Protein AF-A0A7J4D1G5-F1 (afdb_monomer_lite)

pLDDT: mean 79.84, std 13.79, range [47.84, 92.81]

Foldseek 3Di:
DVVVVCVLVPPPCQLVVVVVVCVVVVWDWDDDNQGIFTDHPVDDPPDHGQEGEHEAEPPDDDDCVVVVVVVVVVDNHYYHYHYDD

Secondary structure (DSSP, 8-state):
-HHHHHHHT-SSSHHHHHHHHHHHTT-EEEEETTEEEEE-TTS-TTS--SEEEEEEETTS----HHHHHHHHT--SSEEEEEEE-

Structure (mmCIF, N/CA/C/O backbone):
data_AF-A0A7J4D1G5-F1
#
_entry.id   AF-A0A7J4D1G5-F1
#
loop_
_atom_site.group_PDB
_atom_site.id
_atom_site.type_symbol
_atom_site.label_atom_id
_atom_site.label_alt_id
_atom_site.label_comp_id
_atom_site.label_asym_id
_atom_site.label_entity_id
_atom_site.label_seq_id
_atom_site.pdbx_PDB_ins_code
_atom_site.Cartn_x
_atom_site.Cartn_y
_atom_site.Cartn_z
_atom_site.occupancy
_atom_site.B_iso_or_equiv
_atom_site.auth_seq_id
_atom_site.auth_comp_id
_atom_site.auth_asym_id
_atom_site.auth_atom_id
_atom_site.pdbx_PDB_model_num
ATOM 1 N N . MET A 1 1 ? 10.534 17.775 6.523 1.00 47.84 1 MET A N 1
ATOM 2 C CA . MET A 1 1 ? 10.078 17.086 5.292 1.00 47.84 1 MET A CA 1
ATOM 3 C C . MET A 1 1 ? 9.107 15.960 5.641 1.00 47.84 1 MET A C 1
ATOM 5 O O . MET A 1 1 ? 8.065 15.908 5.012 1.00 47.84 1 MET A O 1
ATOM 9 N N . GLU A 1 2 ? 9.370 15.174 6.695 1.00 49.28 2 GLU A N 1
ATOM 10 C CA . GLU A 1 2 ? 8.467 14.119 7.212 1.00 49.28 2 GLU A CA 1
ATOM 11 C C . GLU A 1 2 ? 7.051 14.597 7.573 1.00 49.28 2 GLU A C 1
ATOM 13 O O . GLU A 1 2 ? 6.073 13.930 7.257 1.00 49.28 2 GLU A O 1
ATOM 18 N N . SER A 1 3 ? 6.908 15.779 8.175 1.00 51.84 3 SER A N 1
ATOM 19 C CA . SER A 1 3 ? 5.614 16.291 8.651 1.00 51.84 3 SER A CA 1
ATOM 20 C C . SER A 1 3 ? 4.570 16.485 7.540 1.00 51.84 3 SER A C 1
ATOM 22 O O . SER A 1 3 ? 3.392 16.229 7.761 1.00 51.84 3 SER A O 1
ATOM 24 N N . LYS A 1 4 ? 4.998 16.848 6.321 1.00 53.94 4 LYS A N 1
ATOM 25 C CA . LYS A 1 4 ? 4.098 17.013 5.164 1.00 53.94 4 LYS A CA 1
ATOM 26 C C . LYS A 1 4 ? 3.636 15.682 4.565 1.00 53.94 4 LYS A C 1
ATOM 28 O O . LYS A 1 4 ? 2.551 15.618 3.997 1.00 53.94 4 LYS A O 1
ATOM 33 N N . GLU A 1 5 ? 4.452 14.632 4.670 1.00 54.41 5 GLU A N 1
ATOM 34 C CA . GLU A 1 5 ? 4.072 13.285 4.225 1.00 54.41 5 GLU A CA 1
ATOM 35 C C . GLU A 1 5 ? 3.061 12.656 5.192 1.00 54.41 5 GLU A C 1
ATOM 37 O O . GLU A 1 5 ? 2.116 12.008 4.752 1.00 54.41 5 GLU A O 1
ATOM 42 N N . ILE A 1 6 ? 3.224 12.910 6.495 1.00 55.78 6 ILE A N 1
ATOM 43 C CA . ILE A 1 6 ? 2.330 12.437 7.562 1.00 55.78 6 ILE A CA 1
ATOM 44 C C . ILE A 1 6 ? 0.939 13.079 7.451 1.00 55.78 6 ILE A C 1
ATOM 46 O O . ILE A 1 6 ? -0.066 12.379 7.549 1.00 55.78 6 ILE A O 1
ATOM 50 N N . GLU A 1 7 ? 0.859 14.388 7.195 1.00 54.62 7 GLU A N 1
ATOM 51 C CA . GLU A 1 7 ? -0.422 15.099 7.056 1.00 54.62 7 GLU A CA 1
ATOM 52 C C . GLU A 1 7 ? -1.225 14.638 5.832 1.00 54.62 7 GLU A C 1
ATOM 54 O O . GLU A 1 7 ? -2.415 14.346 5.968 1.00 54.62 7 GLU A O 1
ATOM 59 N N . LYS A 1 8 ? -0.571 14.470 4.668 1.00 52.81 8 LYS A N 1
ATOM 60 C CA . LYS A 1 8 ? -1.203 13.984 3.419 1.00 52.81 8 LYS A CA 1
ATOM 61 C C . LYS A 1 8 ? -1.774 12.563 3.547 1.00 52.81 8 LYS A C 1
ATOM 63 O O . LYS A 1 8 ? -2.572 12.127 2.727 1.00 52.81 8 LYS A O 1
ATOM 68 N N . PHE A 1 9 ? -1.358 11.846 4.582 1.00 55.00 9 PHE A N 1
ATOM 69 C CA . PHE A 1 9 ? -1.729 10.471 4.875 1.00 55.00 9 PHE A CA 1
ATOM 70 C C . PHE A 1 9 ? -2.746 10.335 6.018 1.00 55.00 9 PHE A C 1
ATOM 72 O O . PHE A 1 9 ? -3.251 9.242 6.277 1.00 55.00 9 PHE A O 1
ATOM 79 N N . SER A 1 10 ? -3.038 11.436 6.715 1.00 51.88 10 SER A N 1
ATOM 80 C CA . SER A 1 10 ? -3.806 11.439 7.963 1.00 51.88 10 SER A CA 1
ATOM 81 C C . SER A 1 10 ? -5.327 11.444 7.795 1.00 51.88 10 SER A C 1
ATOM 83 O O . SER A 1 10 ? -6.048 11.412 8.793 1.00 51.88 10 SER A O 1
ATOM 85 N N . GLU A 1 11 ? -5.865 11.403 6.577 1.00 49.50 11 GLU A N 1
ATOM 86 C CA . GLU A 1 11 ? -7.316 11.320 6.406 1.00 49.50 11 GLU A CA 1
ATOM 87 C C . GLU A 1 11 ? -7.790 9.865 6.588 1.00 49.50 11 GLU A C 1
ATOM 89 O O . GLU A 1 11 ? -7.945 9.089 5.651 1.00 49.50 11 GLU A O 1
ATOM 94 N N . LYS A 1 12 ? -7.999 9.510 7.868 1.00 57.34 12 LYS A N 1
ATOM 95 C CA . LYS A 1 12 ? -8.569 8.254 8.399 1.00 57.34 12 LYS A CA 1
ATOM 96 C C . LYS A 1 12 ? -7.704 6.988 8.231 1.00 57.34 12 LYS A C 1
ATOM 98 O O . LYS A 1 12 ? -8.175 5.962 7.760 1.00 57.34 12 LYS A O 1
ATOM 103 N N . ASN A 1 13 ? -6.462 7.066 8.724 1.00 72.12 13 ASN A N 1
ATOM 104 C CA . ASN A 1 13 ? -5.588 6.034 9.339 1.00 72.12 13 ASN A CA 1
ATOM 105 C C . ASN A 1 13 ? -5.344 4.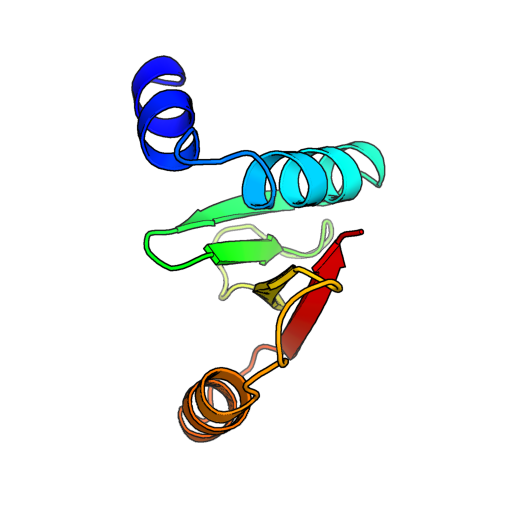643 8.695 1.00 72.12 13 ASN A C 1
ATOM 107 O O . ASN A 1 13 ? -4.396 3.980 9.115 1.00 72.12 13 ASN A O 1
ATOM 111 N N . LEU A 1 14 ? -6.091 4.173 7.694 1.00 81.31 14 LEU A N 1
ATOM 112 C CA . LEU A 1 14 ? -5.913 2.814 7.144 1.00 81.31 14 LEU A CA 1
ATOM 113 C C . LEU A 1 14 ? -4.584 2.660 6.413 1.00 81.31 14 LEU A C 1
ATOM 115 O O . LEU A 1 14 ? -3.860 1.683 6.600 1.00 81.31 14 LEU A O 1
ATOM 119 N N . SER A 1 15 ? -4.221 3.664 5.621 1.00 84.81 15 SER A N 1
ATOM 120 C CA . SER A 1 15 ? -2.945 3.657 4.925 1.00 84.81 15 SER A CA 1
ATOM 121 C C . SER A 1 15 ? -1.779 3.634 5.909 1.00 84.81 15 SER A C 1
ATOM 123 O O . SER A 1 15 ? -0.796 2.938 5.660 1.00 84.81 15 SER A O 1
ATOM 125 N N . TYR A 1 16 ? -1.910 4.308 7.059 1.00 86.25 16 TYR A N 1
ATOM 126 C CA . TYR A 1 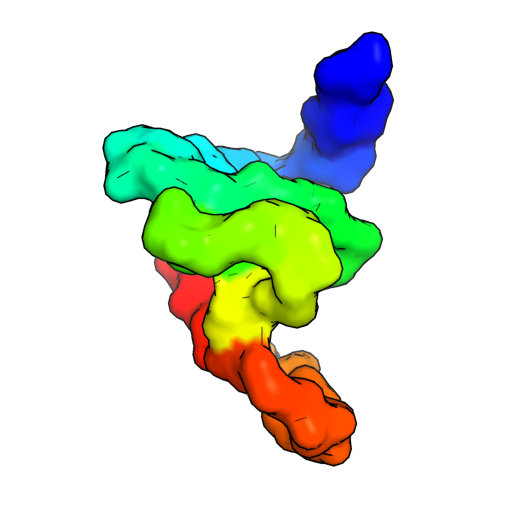16 ? -0.896 4.298 8.114 1.00 86.25 16 TYR A CA 1
ATOM 127 C C . TYR A 1 16 ? -0.734 2.954 8.789 1.00 86.25 16 TYR A C 1
ATOM 129 O O . TYR A 1 16 ? 0.402 2.513 8.963 1.00 86.25 16 TYR A O 1
ATOM 137 N N . VAL A 1 17 ? -1.837 2.268 9.072 1.00 89.25 17 VAL A N 1
ATOM 138 C CA . VAL A 1 17 ? -1.803 0.891 9.573 1.00 89.25 17 VAL A CA 1
ATOM 139 C C . VAL A 1 17 ? -1.023 -0.010 8.613 1.00 89.25 17 VAL A C 1
ATOM 141 O O . VAL A 1 17 ? -0.080 -0.681 9.029 1.00 89.25 17 VAL A O 1
ATOM 144 N N . VAL A 1 18 ? -1.332 0.048 7.315 1.00 91.44 18 VAL A N 1
ATOM 145 C CA . VAL A 1 18 ? -0.663 -0.782 6.299 1.00 91.44 18 VAL A CA 1
ATOM 146 C C . VAL A 1 18 ? 0.804 -0.392 6.116 1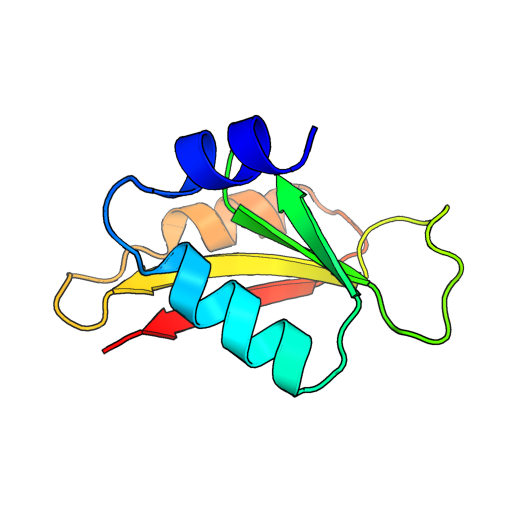.00 91.44 18 VAL A C 1
ATOM 148 O O . VAL A 1 18 ? 1.674 -1.255 6.041 1.00 91.44 18 VAL A O 1
ATOM 151 N N . TYR A 1 19 ? 1.118 0.903 6.072 1.00 90.81 19 TYR A N 1
ATOM 152 C CA . TYR A 1 19 ? 2.501 1.372 5.977 1.00 90.81 19 TYR A CA 1
ATOM 153 C C . TYR A 1 19 ? 3.338 0.903 7.165 1.00 90.81 19 TYR A C 1
ATOM 155 O O . TYR A 1 19 ? 4.455 0.421 6.969 1.00 90.81 19 TYR A O 1
ATOM 163 N N . LYS A 1 20 ? 2.797 1.029 8.381 1.00 90.56 20 LYS A N 1
ATOM 164 C CA . LYS A 1 20 ? 3.459 0.604 9.610 1.00 90.56 20 LYS A CA 1
ATOM 165 C C . LYS A 1 20 ? 3.705 -0.906 9.604 1.00 90.56 20 LYS A C 1
ATOM 167 O O . LYS A 1 20 ? 4.853 -1.297 9.780 1.00 90.56 20 LYS A O 1
ATOM 172 N N . ASP A 1 21 ? 2.696 -1.724 9.295 1.00 92.81 21 ASP A N 1
ATOM 173 C CA . ASP A 1 21 ? 2.841 -3.188 9.189 1.00 92.81 21 ASP A CA 1
ATOM 174 C C . ASP A 1 21 ? 3.931 -3.579 8.173 1.00 92.81 21 ASP A C 1
ATOM 176 O O . ASP A 1 21 ? 4.848 -4.343 8.483 1.00 92.81 21 ASP A O 1
ATOM 180 N N . LEU A 1 22 ? 3.912 -2.989 6.975 1.00 91.69 22 LEU A N 1
ATOM 181 C CA . LEU A 1 22 ? 4.912 -3.277 5.943 1.00 91.69 22 LEU A CA 1
ATOM 182 C C . LEU A 1 22 ? 6.328 -2.842 6.364 1.00 91.69 22 LEU A C 1
ATOM 184 O O . LEU A 1 22 ? 7.305 -3.534 6.059 1.00 91.69 22 LEU A O 1
ATOM 188 N N . LYS A 1 23 ? 6.463 -1.717 7.076 1.00 89.88 23 LYS A N 1
ATOM 189 C CA . LYS A 1 23 ? 7.745 -1.245 7.625 1.00 89.88 23 LYS A CA 1
ATOM 190 C C . LYS A 1 23 ? 8.252 -2.130 8.758 1.00 89.88 23 LYS A C 1
ATOM 192 O O . LYS A 1 23 ? 9.447 -2.413 8.787 1.00 89.88 23 LYS A O 1
ATOM 197 N N . GLU A 1 24 ? 7.377 -2.603 9.640 1.00 92.19 24 GLU A N 1
ATOM 198 C CA . GLU A 1 24 ? 7.709 -3.530 10.732 1.00 92.19 24 GLU A CA 1
ATOM 199 C C . GLU A 1 24 ? 8.132 -4.907 10.200 1.00 92.19 24 GLU A C 1
ATOM 201 O O . GLU A 1 24 ? 9.083 -5.501 10.707 1.00 92.19 24 GLU A O 1
ATOM 206 N N . ARG A 1 25 ? 7.550 -5.358 9.081 1.00 89.50 25 ARG A N 1
ATOM 207 C CA . ARG A 1 25 ? 8.043 -6.510 8.290 1.00 89.50 25 ARG A CA 1
ATOM 208 C C . ARG A 1 25 ? 9.365 -6.233 7.577 1.00 89.50 25 ARG A C 1
ATOM 210 O O . ARG A 1 25 ? 9.945 -7.117 6.944 1.00 89.50 25 ARG A O 1
ATOM 217 N N . GLY A 1 26 ? 9.849 -4.999 7.659 1.00 86.56 26 GLY A N 1
ATOM 218 C CA . GLY A 1 26 ? 11.143 -4.591 7.161 1.00 86.56 26 GLY A CA 1
ATOM 219 C C . GLY A 1 26 ? 11.163 -4.136 5.704 1.00 86.56 26 GLY A C 1
ATOM 220 O O . GLY A 1 26 ? 12.243 -3.909 5.158 1.00 86.56 26 GLY A O 1
ATOM 221 N N . LEU A 1 27 ? 10.019 -4.003 5.047 1.00 87.31 27 LEU A N 1
ATOM 222 C CA . LEU A 1 27 ? 9.962 -3.702 3.621 1.00 87.31 27 LEU A CA 1
ATOM 223 C C . LEU A 1 27 ? 10.297 -2.230 3.339 1.00 87.31 27 LEU A C 1
ATOM 225 O O . LEU A 1 27 ? 10.106 -1.337 4.171 1.00 87.31 27 LEU A O 1
ATOM 229 N N . VAL A 1 28 ? 10.792 -1.954 2.130 1.00 89.56 28 VAL A N 1
ATOM 230 C CA . VAL A 1 28 ? 11.009 -0.577 1.679 1.00 89.56 28 VAL A CA 1
ATOM 231 C C . VAL A 1 28 ? 9.705 -0.067 1.075 1.00 89.56 28 VAL A C 1
ATOM 233 O O . VAL A 1 28 ? 9.354 -0.392 -0.054 1.00 89.56 28 VAL A O 1
ATOM 236 N N . VAL A 1 29 ? 8.979 0.731 1.853 1.00 89.00 29 VAL A N 1
ATOM 237 C CA . VAL A 1 29 ? 7.693 1.323 1.457 1.00 89.00 29 VAL A CA 1
ATOM 238 C C . VAL A 1 29 ? 7.872 2.805 1.141 1.00 89.00 29 VAL A C 1
ATOM 240 O O . VAL A 1 29 ? 8.509 3.518 1.927 1.00 89.00 29 VAL A O 1
ATOM 243 N N . LYS A 1 30 ? 7.298 3.268 0.025 1.00 87.50 30 LYS A N 1
ATOM 244 C CA . LYS A 1 30 ? 7.153 4.692 -0.318 1.00 87.50 30 LYS A CA 1
ATOM 245 C C . LYS A 1 30 ? 5.682 5.065 -0.460 1.00 87.50 30 LYS A C 1
ATOM 247 O O . LYS A 1 30 ? 4.913 4.316 -1.057 1.00 87.50 30 LYS A O 1
ATOM 252 N N . VAL A 1 31 ? 5.322 6.239 0.044 1.00 83.69 31 VAL A N 1
ATOM 253 C CA . VAL A 1 31 ? 3.982 6.815 -0.115 1.00 83.69 31 VAL A CA 1
ATOM 254 C C . VAL A 1 31 ? 3.873 7.461 -1.496 1.00 83.69 31 VAL A C 1
ATOM 256 O O . VAL A 1 31 ? 4.820 8.094 -1.967 1.00 83.69 31 VAL A O 1
ATOM 259 N N . VAL A 1 32 ? 2.735 7.279 -2.162 1.00 79.12 32 VAL A N 1
ATOM 260 C CA . VAL A 1 32 ? 2.387 7.956 -3.420 1.00 79.12 32 VAL A CA 1
ATOM 261 C C . VAL A 1 32 ? 0.954 8.472 -3.353 1.00 79.12 32 VAL A C 1
ATOM 263 O O . VAL A 1 32 ? 0.204 8.089 -2.462 1.00 79.12 32 VAL A O 1
ATOM 266 N N . ASP A 1 33 ? 0.563 9.319 -4.306 1.00 69.75 33 ASP A N 1
ATOM 267 C CA . ASP A 1 33 ? -0.721 10.038 -4.267 1.00 69.75 33 ASP A CA 1
ATOM 268 C C . ASP A 1 33 ? -1.967 9.140 -4.154 1.00 69.75 33 ASP A C 1
ATOM 270 O O . ASP A 1 33 ? -2.988 9.595 -3.656 1.00 69.75 33 ASP A O 1
ATOM 274 N N . TYR A 1 34 ? -1.886 7.878 -4.582 1.00 68.62 34 TYR A N 1
ATOM 275 C CA . TYR A 1 34 ? -3.017 6.943 -4.627 1.00 68.62 34 TYR A CA 1
ATOM 276 C C . TYR A 1 34 ? -2.805 5.649 -3.819 1.00 68.62 34 TYR A C 1
ATOM 278 O O . TYR A 1 34 ? -3.570 4.702 -3.974 1.00 68.62 34 TYR A O 1
ATOM 286 N N . GLY A 1 35 ? -1.765 5.558 -2.979 1.00 77.81 35 GLY A N 1
ATOM 287 C CA . GLY A 1 35 ? -1.498 4.342 -2.199 1.00 77.81 35 GLY A CA 1
ATOM 288 C C . GLY A 1 35 ? -0.048 4.202 -1.742 1.00 77.81 35 GLY A C 1
ATOM 289 O O . GLY A 1 35 ? 0.642 5.191 -1.483 1.00 77.81 35 GLY A O 1
ATOM 290 N N . LEU A 1 36 ? 0.438 2.960 -1.652 1.00 88.44 36 LEU A N 1
ATOM 291 C CA . LEU A 1 36 ? 1.821 2.666 -1.260 1.00 88.44 36 LEU A CA 1
ATOM 292 C C . LEU A 1 36 ? 2.551 1.897 -2.360 1.00 88.44 36 LEU A C 1
ATOM 294 O O . LEU A 1 36 ? 1.983 1.039 -3.027 1.00 88.44 36 LEU A O 1
ATOM 298 N N . ARG A 1 37 ? 3.841 2.174 -2.529 1.00 89.38 37 ARG A N 1
ATOM 299 C CA . ARG A 1 37 ? 4.743 1.396 -3.383 1.00 89.38 37 ARG A CA 1
ATOM 300 C C . ARG A 1 37 ? 5.687 0.575 -2.533 1.00 89.38 37 ARG A C 1
ATOM 302 O O . ARG A 1 37 ? 6.320 1.110 -1.621 1.00 89.38 37 ARG A O 1
ATOM 309 N N . LEU A 1 38 ? 5.813 -0.696 -2.885 1.00 89.38 38 LEU A N 1
ATOM 310 C CA . LEU A 1 38 ? 6.747 -1.622 -2.270 1.00 89.38 38 LEU A CA 1
ATOM 311 C C . LEU A 1 38 ? 7.995 -1.772 -3.136 1.00 89.38 38 LEU A C 1
ATOM 313 O O . LEU A 1 38 ? 7.903 -1.824 -4.363 1.00 89.38 38 LEU A O 1
ATOM 317 N N . TYR A 1 39 ? 9.149 -1.863 -2.490 1.00 85.69 39 TYR A N 1
ATOM 318 C CA . TYR A 1 39 ? 10.420 -2.186 -3.118 1.00 85.69 39 TYR A CA 1
ATOM 319 C C . TYR A 1 39 ? 11.061 -3.346 -2.359 1.00 85.69 39 TYR A C 1
ATOM 321 O O . TYR A 1 39 ? 11.142 -3.334 -1.125 1.00 85.69 39 TYR A O 1
ATOM 329 N N . ASP A 1 40 ? 11.524 -4.347 -3.101 1.00 73.56 40 ASP A N 1
ATOM 330 C CA . ASP A 1 40 ? 12.208 -5.495 -2.516 1.00 73.56 40 ASP A CA 1
ATOM 331 C C . ASP A 1 40 ? 13.602 -5.065 -2.041 1.00 73.56 40 ASP A C 1
ATOM 333 O O . ASP A 1 40 ? 14.323 -4.363 -2.747 1.00 73.56 40 ASP A O 1
ATOM 337 N N . ARG A 1 41 ? 14.006 -5.505 -0.841 1.00 65.69 41 ARG A N 1
ATOM 338 C CA . ARG A 1 41 ? 15.274 -5.102 -0.194 1.00 65.69 41 ARG A CA 1
ATOM 339 C C . ARG A 1 41 ? 16.527 -5.349 -1.043 1.00 65.69 41 ARG A C 1
ATOM 341 O O . ARG A 1 41 ? 17.537 -4.692 -0.824 1.00 65.69 41 ARG A O 1
ATOM 348 N N . GLN A 1 42 ? 16.473 -6.315 -1.958 1.00 62.06 42 GLN A N 1
ATOM 349 C CA . GLN A 1 42 ? 17.611 -6.715 -2.790 1.00 62.06 42 GLN A CA 1
ATOM 350 C C . GLN A 1 42 ? 17.739 -5.890 -4.076 1.00 62.06 42 GLN A C 1
ATOM 352 O O . GLN A 1 42 ? 18.777 -5.939 -4.731 1.00 62.06 42 GLN A O 1
ATOM 357 N N . ILE A 1 43 ? 16.709 -5.124 -4.443 1.00 56.78 43 ILE A N 1
ATOM 358 C CA . ILE A 1 43 ? 16.693 -4.352 -5.681 1.00 56.78 43 ILE A CA 1
ATOM 359 C C . ILE A 1 43 ? 16.981 -2.895 -5.331 1.00 56.78 43 ILE A C 1
ATOM 361 O O . ILE A 1 43 ? 16.335 -2.288 -4.478 1.00 56.78 43 ILE A O 1
ATOM 365 N N . SER A 1 44 ? 17.980 -2.324 -6.003 1.00 56.50 44 SER A N 1
ATOM 366 C CA . SER A 1 44 ? 18.255 -0.889 -5.979 1.00 56.50 44 SER A CA 1
ATOM 367 C C . SER A 1 44 ? 16.955 -0.086 -6.120 1.00 56.50 44 SER A C 1
ATOM 369 O O . SER A 1 44 ? 16.199 -0.270 -7.073 1.00 56.50 44 SER A O 1
ATOM 371 N N . VAL A 1 45 ? 16.726 0.874 -5.216 1.00 61.28 45 VAL A N 1
ATOM 372 C CA . VAL A 1 45 ? 15.545 1.769 -5.206 1.00 61.28 45 VAL A CA 1
ATOM 373 C C . VAL A 1 45 ? 15.434 2.668 -6.453 1.00 61.28 45 VAL A C 1
ATOM 375 O O . VAL A 1 45 ? 14.531 3.501 -6.531 1.00 61.28 45 VAL A O 1
ATOM 378 N N . LYS A 1 46 ? 16.368 2.535 -7.408 1.00 65.19 46 LYS A N 1
ATOM 379 C CA . LYS A 1 46 ? 16.376 3.204 -8.717 1.00 65.19 46 LYS A CA 1
ATOM 380 C C . LYS A 1 46 ? 15.513 2.493 -9.776 1.00 65.19 46 LYS A C 1
ATOM 382 O O . LYS A 1 46 ? 15.348 3.049 -10.855 1.00 65.19 46 LYS A O 1
ATOM 387 N N . GLY A 1 47 ? 14.988 1.297 -9.493 1.00 65.50 47 GLY A N 1
ATOM 388 C CA . GLY A 1 47 ? 14.088 0.550 -10.384 1.00 65.50 47 GLY A CA 1
ATOM 389 C C . GLY A 1 47 ? 12.591 0.836 -10.166 1.00 65.50 47 GLY A C 1
ATOM 390 O O . GLY A 1 47 ? 12.222 1.571 -9.241 1.00 65.50 47 GLY A O 1
ATOM 391 N N . PRO A 1 48 ? 11.707 0.256 -11.004 1.00 71.06 48 PRO A N 1
ATOM 392 C CA . PRO A 1 48 ? 10.265 0.281 -10.767 1.00 71.06 48 PRO A CA 1
ATOM 393 C C . PRO A 1 48 ? 9.918 -0.400 -9.432 1.00 71.06 48 PRO A C 1
ATOM 395 O O . PRO A 1 48 ? 10.651 -1.253 -8.937 1.00 71.06 48 PRO A O 1
ATOM 398 N N . ALA A 1 49 ? 8.804 0.010 -8.820 1.00 83.06 49 ALA A N 1
ATOM 399 C CA . ALA A 1 49 ? 8.321 -0.617 -7.589 1.00 83.06 49 ALA A CA 1
ATOM 400 C C . ALA A 1 49 ? 7.985 -2.096 -7.835 1.00 83.06 49 ALA A C 1
ATOM 402 O O . ALA A 1 49 ? 7.378 -2.410 -8.855 1.00 83.06 49 ALA A O 1
ATOM 403 N N . SER A 1 50 ? 8.317 -2.982 -6.891 1.00 87.31 50 SER A N 1
ATOM 404 C CA . SER A 1 50 ? 7.996 -4.414 -6.984 1.00 87.31 50 SER A CA 1
ATOM 405 C C . SER A 1 50 ? 6.502 -4.687 -6.786 1.00 87.31 50 SER A C 1
ATOM 407 O O . SER A 1 50 ? 5.980 -5.696 -7.273 1.00 87.31 50 SER A O 1
ATOM 409 N N . ALA A 1 51 ? 5.797 -3.783 -6.098 1.00 90.19 51 ALA A N 1
ATOM 410 C CA . ALA A 1 51 ? 4.344 -3.798 -6.016 1.00 90.19 51 ALA A CA 1
ATOM 411 C C . ALA A 1 51 ? 3.734 -2.399 -5.835 1.00 90.19 51 ALA A C 1
ATOM 413 O O . ALA A 1 51 ? 4.359 -1.497 -5.266 1.00 90.19 51 ALA A O 1
ATOM 414 N N . ILE A 1 52 ? 2.486 -2.248 -6.276 1.00 90.12 52 ILE A N 1
ATOM 415 C CA . ILE A 1 52 ? 1.568 -1.204 -5.813 1.00 90.12 52 ILE A CA 1
ATOM 416 C C . ILE A 1 52 ? 0.587 -1.813 -4.806 1.00 90.12 52 ILE A C 1
ATOM 418 O O . ILE A 1 52 ? 0.048 -2.893 -5.042 1.00 90.12 52 ILE A O 1
ATOM 422 N N . ILE A 1 53 ? 0.386 -1.136 -3.679 1.00 91.19 53 ILE A N 1
ATOM 423 C CA . ILE A 1 53 ? -0.518 -1.543 -2.604 1.00 91.19 53 ILE A CA 1
ATOM 424 C C . ILE A 1 53 ? -1.790 -0.697 -2.698 1.00 91.19 53 ILE A C 1
ATOM 426 O O . ILE A 1 53 ? -1.731 0.529 -2.556 1.00 91.19 53 ILE A O 1
ATOM 430 N N . LEU A 1 54 ? -2.925 -1.364 -2.895 1.00 89.69 54 LEU A N 1
ATOM 431 C CA . LEU A 1 54 ? -4.266 -0.788 -2.848 1.00 89.69 54 LEU A CA 1
ATOM 432 C C . LEU A 1 54 ? -4.913 -1.168 -1.516 1.00 89.69 54 LEU A C 1
ATOM 434 O O . LEU A 1 54 ? -4.942 -2.341 -1.144 1.00 89.69 54 LEU A O 1
ATOM 438 N N . ILE A 1 55 ? -5.396 -0.175 -0.776 1.00 89.06 55 ILE A N 1
ATOM 439 C CA . ILE A 1 55 ? -5.868 -0.357 0.600 1.00 89.06 55 ILE A CA 1
ATOM 440 C C . ILE A 1 55 ? -7.392 -0.321 0.610 1.00 89.06 55 ILE A C 1
ATOM 442 O O . ILE A 1 55 ? -8.001 0.605 0.077 1.00 89.06 55 ILE A O 1
ATOM 446 N N . LYS A 1 56 ? -8.007 -1.334 1.218 1.00 88.06 56 LYS A N 1
ATOM 447 C CA . LYS A 1 56 ? -9.459 -1.498 1.319 1.00 88.06 56 LYS A CA 1
ATOM 448 C C . LYS A 1 56 ? -9.838 -1.684 2.786 1.00 88.06 56 LYS A C 1
ATOM 450 O O . LYS A 1 56 ? -9.123 -2.346 3.533 1.00 88.06 56 LYS A O 1
ATOM 455 N N . LYS A 1 57 ? -10.969 -1.113 3.197 1.00 88.25 57 LYS A N 1
ATOM 456 C CA . LYS A 1 57 ? -11.545 -1.356 4.524 1.00 88.25 57 LYS A CA 1
ATOM 457 C C . LYS A 1 57 ? -12.488 -2.552 4.450 1.00 88.25 57 LYS A C 1
ATOM 459 O O . LYS A 1 57 ? -13.342 -2.571 3.567 1.00 88.25 57 LYS A O 1
ATOM 464 N N . PHE A 1 58 ? -12.349 -3.509 5.360 1.00 87.06 58 PHE A N 1
ATOM 465 C CA . PHE A 1 58 ? -13.146 -4.735 5.388 1.00 87.06 58 PHE A CA 1
ATOM 466 C C . PHE A 1 58 ? -14.649 -4.469 5.551 1.00 87.06 58 PHE A C 1
ATOM 468 O O . PHE A 1 58 ? -15.461 -5.127 4.912 1.00 87.06 58 PHE A O 1
ATOM 475 N N . GLU A 1 59 ? -15.019 -3.470 6.358 1.00 83.75 59 GLU A N 1
ATOM 476 C CA . GLU A 1 59 ? -16.422 -3.093 6.602 1.00 83.75 59 GLU A CA 1
ATOM 477 C C . GLU A 1 59 ? -17.141 -2.523 5.364 1.00 83.75 59 GLU A C 1
ATOM 479 O O . GLU A 1 59 ? -18.368 -2.417 5.353 1.00 83.75 59 GLU A O 1
ATOM 484 N N . ASN A 1 60 ? -16.399 -2.136 4.323 1.00 85.88 60 ASN A N 1
ATOM 485 C CA . ASN A 1 60 ? -16.970 -1.568 3.108 1.00 85.88 60 ASN A CA 1
ATOM 486 C C . ASN A 1 60 ? -17.236 -2.660 2.064 1.00 85.88 60 ASN A C 1
ATOM 4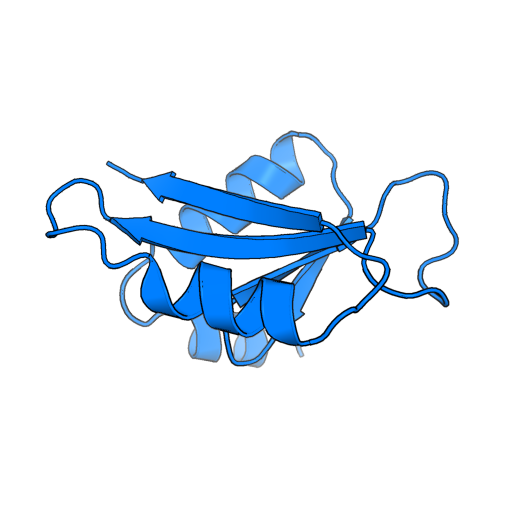88 O O . ASN A 1 60 ? -16.538 -3.670 2.001 1.00 85.88 60 ASN A O 1
ATOM 492 N N . ILE A 1 61 ? -18.184 -2.406 1.155 1.00 86.88 61 ILE A N 1
ATOM 493 C CA . ILE A 1 61 ? -18.264 -3.175 -0.092 1.00 86.88 61 ILE A CA 1
ATOM 494 C C . ILE A 1 61 ? -16.950 -2.959 -0.847 1.00 86.88 61 ILE A C 1
ATOM 496 O O . ILE A 1 61 ? -16.601 -1.830 -1.199 1.00 86.88 61 ILE A O 1
ATOM 500 N N . ILE A 1 62 ? -16.207 -4.044 -1.057 1.00 84.12 62 ILE A N 1
ATOM 501 C CA . ILE A 1 62 ? -14.901 -3.984 -1.703 1.00 84.12 62 ILE A CA 1
ATOM 502 C C . ILE A 1 62 ? -15.108 -3.893 -3.214 1.00 84.12 62 ILE A C 1
ATOM 504 O O . ILE A 1 62 ? -15.475 -4.868 -3.866 1.00 84.12 62 ILE A O 1
ATOM 508 N N . ASP A 1 63 ? -14.851 -2.710 -3.762 1.00 84.94 63 ASP A N 1
ATOM 509 C CA . ASP A 1 63 ? -14.715 -2.509 -5.201 1.00 84.94 63 ASP A CA 1
ATOM 510 C C . ASP A 1 63 ? -13.308 -2.924 -5.653 1.00 84.94 63 ASP A C 1
ATOM 512 O O . ASP A 1 63 ? -12.316 -2.505 -5.051 1.00 84.94 63 ASP A O 1
ATOM 516 N N . PHE A 1 64 ? -13.229 -3.740 -6.703 1.00 87.50 64 PHE A N 1
ATOM 517 C CA . PHE A 1 64 ? -11.983 -4.223 -7.304 1.00 87.50 64 PHE A CA 1
ATOM 518 C C . PHE A 1 64 ? -11.693 -3.592 -8.675 1.00 87.50 64 PHE A C 1
ATOM 520 O O . PHE A 1 64 ? -10.745 -4.000 -9.346 1.00 87.50 64 PHE A O 1
ATOM 527 N N . SER A 1 65 ? -12.491 -2.618 -9.119 1.00 91.06 65 SER A N 1
ATOM 528 C CA . SER A 1 65 ? -12.324 -1.971 -10.428 1.00 91.06 65 SER A CA 1
ATOM 529 C C . SER A 1 65 ? -10.935 -1.342 -10.583 1.00 91.06 65 SER A C 1
ATOM 531 O O . SER A 1 65 ? -10.279 -1.530 -11.604 1.00 91.06 65 SER A O 1
ATOM 533 N N . ASP A 1 66 ? -10.424 -0.714 -9.523 1.00 87.19 66 ASP A N 1
ATOM 534 C CA . ASP A 1 66 ? -9.076 -0.137 -9.464 1.00 87.19 66 ASP A CA 1
ATOM 535 C C . ASP A 1 66 ? -7.947 -1.171 -9.631 1.00 87.19 66 ASP A C 1
ATOM 537 O O . ASP A 1 66 ? -6.879 -0.854 -10.157 1.00 87.19 66 ASP A O 1
ATOM 541 N N . ILE A 1 67 ? -8.178 -2.429 -9.242 1.00 88.19 67 ILE A N 1
ATOM 542 C CA . ILE A 1 67 ? -7.240 -3.533 -9.494 1.00 88.19 67 ILE A CA 1
ATOM 543 C C . ILE A 1 67 ? -7.166 -3.830 -10.982 1.00 88.19 67 ILE A C 1
ATOM 545 O O . ILE A 1 67 ? -6.071 -3.960 -11.528 1.00 88.19 67 ILE A O 1
ATOM 549 N N . ILE A 1 68 ? -8.323 -3.956 -11.632 1.00 90.62 68 ILE A N 1
ATOM 550 C CA . ILE A 1 68 ? -8.396 -4.247 -13.065 1.00 90.62 68 ILE A CA 1
ATOM 551 C C . ILE A 1 68 ? -7.764 -3.103 -13.859 1.00 90.62 68 ILE A C 1
ATOM 553 O O . ILE A 1 68 ? -6.991 -3.358 -14.782 1.00 90.62 68 ILE A O 1
ATOM 557 N N . GLU A 1 69 ? -8.016 -1.857 -13.458 1.00 91.00 69 GLU A N 1
ATOM 558 C CA . GLU A 1 69 ? -7.374 -0.680 -14.043 1.00 91.00 69 GLU A CA 1
ATOM 559 C C . GLU A 1 69 ? -5.850 -0.716 -13.894 1.00 91.00 69 GLU A C 1
ATOM 561 O O . GLU A 1 69 ? -5.139 -0.470 -14.868 1.00 91.00 69 GLU A O 1
ATOM 566 N N . GLU A 1 70 ? -5.318 -1.037 -12.710 1.00 87.50 70 GLU A N 1
ATOM 567 C CA . GLU A 1 70 ? -3.867 -1.121 -12.505 1.00 87.50 70 GLU A CA 1
ATOM 568 C C . GLU A 1 70 ? -3.218 -2.277 -13.270 1.00 87.50 70 GLU A C 1
ATOM 570 O O . GLU A 1 70 ? -2.151 -2.092 -13.861 1.00 87.50 70 GLU A O 1
ATOM 575 N N . LEU A 1 71 ? -3.858 -3.448 -13.318 1.00 88.62 71 LEU A N 1
ATOM 576 C CA . LEU A 1 71 ? -3.387 -4.575 -14.131 1.00 88.62 71 LEU A CA 1
ATOM 577 C C . LEU A 1 71 ? -3.406 -4.230 -15.627 1.00 88.62 71 LEU A C 1
ATOM 579 O O . LEU A 1 71 ? -2.467 -4.564 -16.350 1.00 88.62 71 LEU A O 1
ATOM 583 N N . GLY A 1 72 ? -4.427 -3.498 -16.079 1.00 90.06 72 GLY A N 1
ATOM 584 C CA . GLY A 1 72 ? -4.568 -3.035 -17.460 1.00 90.06 72 GLY A CA 1
ATOM 585 C C . GLY A 1 72 ? -3.449 -2.101 -17.932 1.00 90.06 72 GLY A C 1
ATOM 586 O O . GLY A 1 72 ? -3.244 -1.965 -19.136 1.00 90.06 72 GLY A O 1
ATOM 587 N N . LYS A 1 73 ? -2.670 -1.501 -17.019 1.00 89.38 73 LYS A N 1
ATOM 588 C CA . LYS A 1 73 ? -1.516 -0.653 -17.378 1.00 89.38 73 LYS A CA 1
ATOM 589 C C . LYS A 1 73 ? -0.313 -1.443 -17.897 1.00 89.38 73 LYS A C 1
ATOM 591 O O . LYS A 1 73 ? 0.621 -0.823 -18.399 1.00 89.38 73 LYS A O 1
ATOM 596 N N . GLY A 1 74 ? -0.297 -2.774 -17.759 1.00 87.25 74 GLY A N 1
ATOM 597 C CA . GLY A 1 74 ? 0.765 -3.630 -18.305 1.00 87.25 74 GLY A CA 1
ATOM 598 C C . GLY A 1 74 ? 2.159 -3.356 -17.725 1.00 87.25 74 GLY A C 1
ATOM 599 O O . GLY A 1 74 ? 3.163 -3.584 -18.392 1.00 87.25 74 GLY A O 1
ATOM 600 N N . LEU A 1 75 ? 2.232 -2.819 -16.505 1.00 85.56 75 LEU A N 1
ATOM 601 C CA . LEU A 1 75 ? 3.497 -2.506 -15.843 1.00 85.56 75 LEU A CA 1
ATOM 602 C C . LEU A 1 75 ? 4.115 -3.777 -15.247 1.00 85.56 75 LEU A C 1
ATOM 604 O O . LEU A 1 75 ? 3.409 -4.575 -14.637 1.00 85.56 75 LEU A O 1
ATOM 608 N N . GLU A 1 76 ? 5.439 -3.922 -15.336 1.00 85.19 76 GLU A N 1
ATOM 609 C CA . GLU A 1 76 ? 6.193 -5.018 -14.704 1.00 85.19 76 GLU A CA 1
ATOM 610 C C . GLU A 1 76 ? 6.30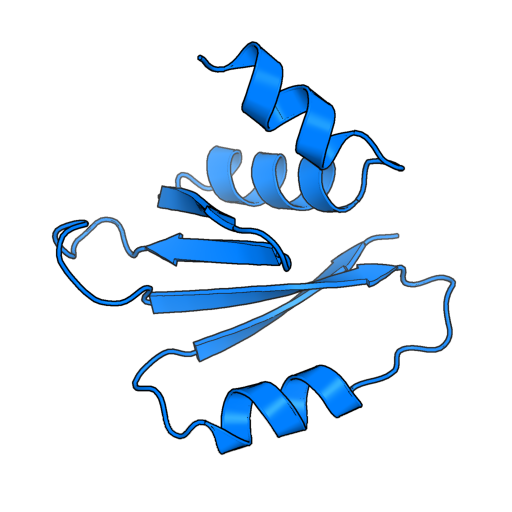0 -4.834 -13.178 1.00 85.19 76 GLU A C 1
ATOM 612 O O . GLU A 1 76 ? 7.368 -4.618 -12.606 1.00 85.19 76 GLU A O 1
ATOM 617 N N . ARG A 1 77 ? 5.153 -4.866 -12.501 1.00 85.69 77 ARG A N 1
ATOM 618 C CA . ARG A 1 77 ? 5.019 -4.793 -11.045 1.00 85.69 77 ARG A CA 1
ATOM 619 C C . ARG A 1 77 ? 3.776 -5.550 -10.603 1.00 85.69 77 ARG A C 1
ATOM 621 O O . ARG A 1 77 ? 2.807 -5.659 -11.347 1.00 85.69 77 ARG A O 1
ATOM 628 N N . ARG A 1 78 ? 3.767 -6.024 -9.361 1.00 89.94 78 ARG A N 1
ATOM 629 C CA . ARG A 1 78 ? 2.585 -6.679 -8.784 1.00 89.94 78 ARG A CA 1
ATOM 630 C C .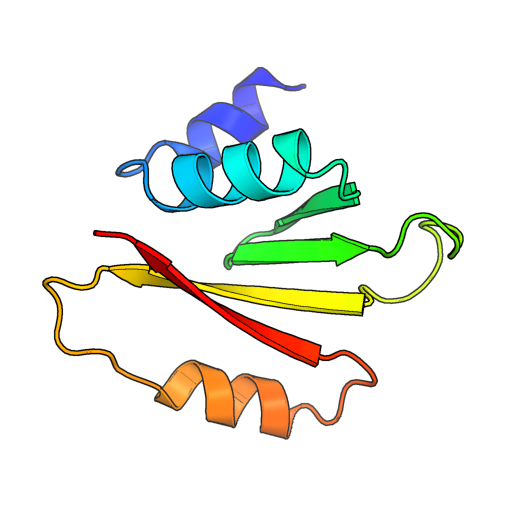 ARG A 1 78 ? 1.552 -5.644 -8.335 1.00 89.94 78 ARG A C 1
ATOM 632 O O . ARG A 1 78 ? 1.913 -4.555 -7.892 1.00 89.94 78 ARG A O 1
ATOM 639 N N . VAL A 1 79 ? 0.277 -6.012 -8.380 1.00 90.38 79 VAL A N 1
ATOM 640 C CA . VAL A 1 79 ? -0.788 -5.318 -7.643 1.00 90.38 79 VAL A CA 1
ATOM 641 C C . VAL A 1 79 ? -1.078 -6.140 -6.393 1.00 90.38 79 VAL A C 1
ATOM 643 O O . VAL A 1 79 ? -1.289 -7.347 -6.483 1.00 90.38 79 VAL A O 1
ATOM 646 N N . GLN A 1 80 ? -1.039 -5.506 -5.227 1.00 91.19 80 GLN A N 1
ATOM 647 C CA . GLN A 1 80 ? -1.303 -6.138 -3.940 1.00 91.19 80 GLN A CA 1
ATOM 648 C C . GLN A 1 80 ? -2.428 -5.390 -3.229 1.00 91.19 80 GLN A C 1
ATOM 650 O O . GLN A 1 80 ? -2.464 -4.162 -3.214 1.00 91.19 80 GLN A O 1
ATOM 655 N N . ILE A 1 81 ? -3.333 -6.149 -2.618 1.00 90.44 81 ILE A N 1
ATOM 656 C CA . ILE A 1 81 ? -4.475 -5.619 -1.878 1.00 90.44 81 ILE A CA 1
ATOM 657 C C . ILE A 1 81 ? -4.184 -5.767 -0.389 1.00 90.44 81 ILE A C 1
ATOM 659 O O . ILE A 1 81 ? -3.849 -6.860 0.070 1.00 90.44 81 ILE A O 1
ATOM 663 N N . SER A 1 82 ? -4.338 -4.685 0.363 1.00 90.94 82 SER A N 1
ATOM 664 C CA . SER A 1 82 ? -4.310 -4.700 1.823 1.00 90.94 82 SER A CA 1
ATOM 665 C C . SER A 1 82 ? -5.710 -4.422 2.346 1.00 90.94 82 SER A C 1
ATOM 667 O O . SER A 1 82 ? -6.215 -3.311 2.202 1.00 90.94 82 SER A O 1
ATOM 669 N N . ILE A 1 83 ? -6.335 -5.441 2.932 1.00 90.31 83 ILE A N 1
ATOM 670 C CA . ILE A 1 83 ? -7.650 -5.339 3.568 1.00 90.31 83 ILE A CA 1
ATOM 671 C C . ILE A 1 83 ? -7.421 -5.136 5.067 1.00 90.31 83 ILE A C 1
ATOM 673 O O . ILE A 1 83 ? -6.737 -5.948 5.688 1.00 90.31 83 ILE A O 1
ATOM 677 N N . VAL A 1 84 ? -7.947 -4.044 5.615 1.00 89.25 84 VAL A N 1
ATOM 678 C CA . VAL A 1 84 ? -7.804 -3.655 7.029 1.00 89.25 84 VAL A CA 1
ATOM 679 C C . VAL A 1 84 ? -9.164 -3.761 7.715 1.00 89.25 84 VAL A C 1
ATOM 681 O O . VAL A 1 84 ? -10.161 -3.347 7.114 1.00 89.25 84 VAL A O 1
ATOM 684 N N . ASP A 1 85 ? -9.195 -4.322 8.924 1.00 83.62 85 ASP A N 1
ATOM 685 C CA . ASP A 1 85 ? -10.393 -4.422 9.766 1.00 83.62 85 ASP A CA 1
ATOM 686 C C . ASP A 1 85 ? -10.826 -3.068 10.359 1.00 83.62 85 ASP A C 1
ATOM 688 O O . ASP A 1 85 ? -9.967 -2.207 10.664 1.00 83.62 85 ASP A O 1
#

Organism: NCBI:txid2173149

Sequence (85 aa):
MESKEIEKFSEKNLSYVVYKDLKERGLVVKVVDYGLRLYDRQISVKGPASAIILIKKFENIIDFSDIIEELGKGLERRVQISIVD

InterPro domains:
  IPR006677 tRNA intron endonuclease, catalytic domain-like [PF01974] (14-71)
  IPR036167 tRNA intron endonuclease, catalytic domain-like superfamily [SSF53032] (14-85)

Radius of gyration: 13.18 Å; chains: 1; bounding box: 36×24×29 Å